Protein AF-A0A5E6NQE6-F1 (afdb_monomer_lite)

Secondary structure (DSSP, 8-state):
---TT-----TTEEEEEEEEEETTEEEEEEEETT--TT---EEEEETT------PPPP-EE-SSTTS-EEEEEEEEE-SSSSSS-EEEEEETT--GGG-TT--EEEEE---SS-PPEEHHHHHTTSSEEEEE-SSTT--TTSS-----

pLDDT: mean 82.86, std 17.81, range [45.12, 98.62]

Radius of gyration: 22.25 Å; chains: 1; bounding box: 52×38×60 Å

Structure (mmCIF, N/CA/C/O backbone):
data_AF-A0A5E6NQE6-F1
#
_entry.id   AF-A0A5E6NQE6-F1
#
loop_
_atom_site.group_PDB
_atom_site.id
_atom_site.type_symbol
_atom_site.label_atom_id
_atom_site.label_alt_id
_atom_site.label_comp_id
_atom_site.label_asym_id
_atom_site.label_entity_id
_atom_site.label_seq_id
_atom_site.pdbx_PDB_ins_code
_atom_site.Cartn_x
_atom_site.Cartn_y
_atom_site.Cartn_z
_atom_site.occupancy
_atom_site.B_iso_or_equiv
_atom_site.auth_seq_id
_atom_site.auth_comp_id
_atom_site.auth_asym_id
_atom_site.auth_atom_id
_atom_site.pdbx_PDB_model_num
ATOM 1 N N . MET A 1 1 ? -33.528 7.124 21.410 1.00 45.12 1 MET A N 1
ATOM 2 C CA . MET A 1 1 ? -33.038 5.993 22.222 1.00 45.12 1 MET A CA 1
ATOM 3 C C . MET A 1 1 ? -33.021 4.809 21.293 1.00 45.12 1 MET A C 1
ATOM 5 O O . MET A 1 1 ? -34.097 4.443 20.835 1.00 45.12 1 MET A O 1
ATOM 9 N N . GLY A 1 2 ? -31.831 4.355 20.910 1.00 47.44 2 GLY A N 1
ATOM 10 C CA . GLY A 1 2 ? -31.720 3.310 19.905 1.00 47.44 2 GLY A CA 1
ATOM 11 C C . GLY A 1 2 ? -32.043 1.927 20.466 1.00 47.44 2 GLY A C 1
ATOM 12 O O . GLY A 1 2 ? -31.828 1.685 21.655 1.00 47.44 2 GLY A O 1
ATOM 13 N N . ASN A 1 3 ? -32.615 1.053 19.647 1.00 54.34 3 ASN A N 1
ATOM 14 C CA . ASN A 1 3 ? -32.898 -0.338 19.987 1.00 54.34 3 ASN A CA 1
ATOM 15 C C . ASN A 1 3 ? -31.722 -1.255 19.589 1.00 54.34 3 ASN A C 1
ATOM 17 O O . ASN A 1 3 ? -30.692 -0.821 19.075 1.00 54.34 3 ASN A O 1
ATOM 21 N N . SER A 1 4 ? -31.850 -2.549 19.896 1.00 45.44 4 SER A N 1
ATOM 22 C CA . SER A 1 4 ? -30.866 -3.551 19.479 1.00 45.44 4 SER A CA 1
ATOM 23 C C . SER A 1 4 ? -30.800 -3.595 17.951 1.00 45.44 4 SER A C 1
ATOM 25 O O . SER A 1 4 ? -31.801 -3.902 17.306 1.00 45.44 4 SER A O 1
ATOM 27 N N . GLY A 1 5 ? -29.627 -3.278 17.400 1.00 51.53 5 GLY A N 1
ATOM 28 C CA . GLY A 1 5 ? -29.395 -3.184 15.957 1.00 51.53 5 GLY A CA 1
ATOM 29 C C . GLY A 1 5 ? -29.140 -1.764 15.450 1.00 51.53 5 GLY A C 1
ATOM 30 O O . GLY A 1 5 ? -28.696 -1.626 14.314 1.00 51.53 5 GLY A O 1
ATOM 31 N N . ASP A 1 6 ? -29.351 -0.732 16.273 1.00 55.56 6 ASP A N 1
ATOM 32 C CA . ASP A 1 6 ? -29.062 0.643 15.867 1.00 55.56 6 ASP A CA 1
ATOM 33 C C . ASP A 1 6 ? -27.553 0.919 15.812 1.00 55.56 6 ASP A C 1
ATOM 35 O O . ASP A 1 6 ? -26.812 0.716 16.778 1.00 55.56 6 ASP A O 1
ATOM 39 N N . GLU A 1 7 ? -27.104 1.421 14.664 1.00 49.06 7 GLU A N 1
ATOM 40 C CA . GLU A 1 7 ? -25.731 1.860 14.439 1.00 49.06 7 GLU A CA 1
ATOM 41 C C . GLU A 1 7 ? -25.523 3.247 15.064 1.00 49.06 7 GLU A C 1
ATOM 43 O O . GLU A 1 7 ? -26.093 4.249 14.627 1.00 49.06 7 GLU A O 1
ATOM 48 N N . VAL A 1 8 ? -24.709 3.320 16.120 1.00 57.69 8 VAL A N 1
ATOM 49 C CA . VAL A 1 8 ? -24.359 4.588 16.774 1.00 57.69 8 VAL A CA 1
ATOM 50 C C . VAL A 1 8 ? -23.007 5.064 16.244 1.00 57.69 8 VAL A C 1
ATOM 52 O O . VAL A 1 8 ? -21.957 4.576 16.661 1.00 57.69 8 VAL A O 1
ATOM 55 N N . ILE A 1 9 ? -23.027 6.040 15.335 1.00 55.00 9 ILE A N 1
ATOM 56 C CA . ILE A 1 9 ? -21.816 6.661 14.779 1.00 55.00 9 ILE A CA 1
ATOM 57 C C . ILE A 1 9 ? -21.273 7.691 15.783 1.00 55.00 9 ILE A C 1
ATOM 59 O O . ILE A 1 9 ? -21.890 8.726 16.023 1.00 55.00 9 ILE A O 1
ATOM 63 N N . VAL A 1 10 ? -20.106 7.412 16.373 1.00 61.12 10 VAL A N 1
ATOM 64 C CA . VAL A 1 10 ? -19.494 8.207 17.462 1.00 61.12 10 VAL A CA 1
ATOM 65 C C . VAL A 1 10 ? -18.210 8.921 17.036 1.00 61.12 10 VAL A C 1
ATOM 67 O O . VAL A 1 10 ? -17.199 8.925 17.742 1.00 61.12 10 VAL A O 1
ATOM 70 N N . THR A 1 11 ? -18.224 9.533 15.853 1.00 59.38 11 THR A N 1
ATOM 71 C CA . THR A 1 11 ? -17.099 10.349 15.373 1.00 59.38 11 THR A CA 1
ATOM 72 C C . THR A 1 11 ? -16.775 11.471 16.367 1.00 59.38 11 THR A C 1
ATOM 74 O O . THR A 1 11 ? -17.677 12.199 16.771 1.00 59.38 11 THR A O 1
ATOM 77 N N . GLY A 1 12 ? -15.498 11.618 16.741 1.00 56.69 12 GLY A N 1
ATOM 78 C CA . GLY A 1 12 ? -15.006 12.702 17.609 1.00 56.69 12 GLY A CA 1
ATOM 79 C C . GLY A 1 12 ? -14.868 12.363 19.104 1.00 56.69 12 GLY A C 1
ATOM 80 O O . GLY A 1 12 ? -14.257 13.122 19.857 1.00 56.69 12 GLY A O 1
ATOM 81 N N . PHE A 1 13 ? -15.348 11.197 19.549 1.00 63.47 13 PHE A N 1
ATOM 82 C CA . PHE A 1 13 ? -15.087 10.698 20.904 1.00 63.47 13 PHE A CA 1
ATOM 83 C C . PHE A 1 13 ? -13.729 9.982 20.982 1.00 63.47 13 PHE A C 1
ATOM 85 O O . PHE A 1 13 ? -13.412 9.118 20.164 1.00 63.47 13 PHE A O 1
ATOM 92 N N . ASN A 1 14 ? -12.912 10.336 21.975 1.00 57.78 14 ASN A N 1
ATOM 93 C CA . ASN A 1 14 ? -11.623 9.706 22.243 1.00 57.78 14 ASN A CA 1
ATOM 94 C C . ASN A 1 14 ? -11.815 8.326 22.883 1.00 57.78 14 ASN A C 1
ATOM 96 O O . ASN A 1 14 ? -12.648 8.152 23.768 1.00 57.78 14 ASN A O 1
ATOM 100 N N . GLY A 1 15 ? -10.962 7.364 22.517 1.00 54.44 15 GLY A N 1
ATOM 101 C CA . GLY A 1 15 ? -10.945 6.012 23.093 1.00 54.44 15 GLY A CA 1
ATOM 102 C C . GLY A 1 15 ? -10.411 5.914 24.531 1.00 54.44 15 GLY A C 1
ATOM 103 O O . GLY A 1 15 ? -10.100 4.814 24.983 1.00 54.44 15 GLY A O 1
ATOM 104 N N . LEU A 1 16 ? -10.257 7.032 25.252 1.00 55.09 16 LEU A N 1
ATOM 105 C CA . LEU A 1 16 ? -9.848 7.015 26.657 1.00 55.09 16 LEU A CA 1
ATOM 106 C C . LEU A 1 16 ? -11.063 6.663 27.524 1.00 55.09 16 LEU A C 1
ATOM 108 O O . LEU A 1 16 ? -11.896 7.515 27.823 1.00 55.09 16 LEU A O 1
ATOM 112 N N . VAL A 1 17 ? -11.153 5.395 27.914 1.00 63.56 17 VAL A N 1
ATOM 113 C CA . VAL A 1 17 ? -12.289 4.863 28.671 1.00 63.56 17 VAL A CA 1
ATOM 114 C C . VAL A 1 17 ? -12.125 5.150 30.163 1.00 63.56 17 VAL A C 1
ATOM 116 O O . VAL A 1 17 ? -11.215 4.623 30.806 1.00 63.56 17 VAL A O 1
ATOM 119 N N . THR A 1 18 ? -13.044 5.930 30.738 1.00 70.56 18 THR A N 1
ATOM 120 C CA . THR A 1 18 ? -13.231 6.008 32.200 1.00 70.56 18 THR A CA 1
ATOM 121 C C . THR A 1 18 ? -14.488 5.232 32.587 1.00 70.56 18 THR A C 1
ATOM 123 O O . THR A 1 18 ? -15.462 5.232 31.842 1.00 70.56 18 THR A O 1
ATOM 126 N N . LYS A 1 19 ? -14.505 4.562 33.743 1.00 75.44 19 LYS A N 1
ATOM 127 C CA . LYS A 1 19 ? -15.684 3.807 34.205 1.00 75.44 19 LYS A CA 1
ATOM 128 C C . LYS A 1 19 ? -16.519 4.636 35.169 1.00 75.44 19 LYS A C 1
ATOM 130 O O . LYS A 1 19 ? -15.972 5.240 36.091 1.00 75.44 19 LYS A O 1
ATOM 135 N N . LYS A 1 20 ? -17.842 4.609 35.004 1.00 77.44 20 LYS A N 1
ATOM 136 C CA . LYS A 1 20 ? -18.794 5.284 35.899 1.00 77.44 20 LYS A CA 1
ATOM 137 C C . LYS A 1 20 ? -19.933 4.340 36.250 1.00 77.44 20 LYS A C 1
ATOM 139 O O . LYS A 1 20 ? -20.470 3.661 35.381 1.00 77.44 20 LYS A O 1
ATOM 144 N N . THR A 1 21 ? -20.302 4.293 37.525 1.00 79.56 21 THR A N 1
ATOM 145 C CA . THR A 1 21 ? -21.437 3.492 37.995 1.00 79.56 21 THR A CA 1
ATOM 146 C C . THR A 1 21 ? -22.553 4.424 38.433 1.00 79.56 21 THR A C 1
ATOM 148 O O . THR A 1 21 ? -22.335 5.287 39.281 1.00 79.56 21 THR A O 1
ATOM 151 N N . VAL A 1 22 ? -23.749 4.235 37.879 1.00 78.81 22 VAL A N 1
ATOM 152 C CA . VAL A 1 22 ? -24.967 4.935 38.303 1.00 78.81 22 VAL A CA 1
ATOM 153 C C . VAL A 1 22 ? -26.063 3.910 38.521 1.00 78.81 22 VAL A C 1
ATOM 155 O O . VAL A 1 22 ? -26.312 3.070 37.660 1.00 78.81 22 VAL A O 1
ATOM 158 N N . ASN A 1 23 ? -26.699 3.971 39.693 1.00 81.06 23 ASN A N 1
ATOM 159 C CA . ASN A 1 23 ? -27.802 3.089 40.086 1.00 81.06 23 ASN A CA 1
ATOM 160 C C . ASN A 1 23 ? -27.492 1.590 39.896 1.00 81.06 23 ASN A C 1
ATOM 162 O O . ASN A 1 23 ? -28.338 0.822 39.452 1.00 81.06 23 ASN A O 1
ATOM 166 N N . GLY A 1 24 ? -26.258 1.175 40.203 1.00 76.88 24 GLY A N 1
ATOM 167 C CA . GLY A 1 24 ? -25.825 -0.226 40.115 1.00 76.88 24 GLY A CA 1
ATOM 168 C C . GLY A 1 24 ? -25.433 -0.711 38.714 1.00 76.88 24 GLY A C 1
ATOM 169 O O . GLY A 1 24 ? -24.980 -1.845 38.582 1.00 76.88 24 GLY A O 1
ATOM 170 N N . VAL A 1 25 ? -25.539 0.132 37.681 1.00 72.25 25 VAL A N 1
ATOM 171 C CA . VAL A 1 25 ? -25.093 -0.184 36.316 1.00 72.25 25 VAL A CA 1
ATOM 172 C C . VAL A 1 25 ? -23.762 0.512 36.040 1.00 72.25 25 VAL A C 1
ATOM 174 O O . VAL A 1 25 ? -23.628 1.714 36.271 1.00 72.25 25 VAL A O 1
ATOM 177 N N . THR A 1 26 ? -22.771 -0.242 35.559 1.00 75.19 26 THR A N 1
ATOM 178 C CA . THR A 1 26 ? -21.464 0.289 35.146 1.00 75.19 26 THR A CA 1
ATOM 179 C C . THR A 1 26 ? -21.464 0.603 33.655 1.00 75.19 26 THR A C 1
ATOM 181 O O . THR A 1 26 ? -21.834 -0.246 32.841 1.00 75.19 26 THR A O 1
ATOM 184 N N . TYR A 1 27 ? -20.997 1.801 33.324 1.00 71.75 27 TYR A N 1
ATOM 185 C CA . TYR A 1 27 ? -20.876 2.328 31.974 1.00 71.75 27 TYR A CA 1
ATOM 186 C C . TYR A 1 27 ? -19.415 2.624 31.653 1.00 71.75 27 TYR A C 1
ATOM 188 O O . TYR A 1 27 ? -18.661 3.087 32.520 1.00 71.75 27 TYR A O 1
ATOM 196 N N . ASP A 1 28 ? -19.051 2.396 30.397 1.00 71.75 28 ASP A N 1
ATOM 197 C CA . ASP A 1 28 ? -17.843 2.960 29.808 1.00 71.75 28 ASP A CA 1
ATOM 198 C C . ASP A 1 28 ? -18.171 4.394 29.352 1.00 71.75 28 ASP A C 1
ATOM 200 O O . ASP A 1 28 ? -19.177 4.625 28.673 1.00 71.75 28 ASP A O 1
ATOM 204 N N . VAL A 1 29 ? -17.369 5.367 29.795 1.00 70.19 29 VAL A N 1
ATOM 205 C CA . VAL A 1 29 ? -17.549 6.801 29.528 1.00 70.19 29 VAL A CA 1
ATOM 206 C C . VAL A 1 29 ? -16.438 7.294 28.613 1.00 70.19 29 VAL A C 1
ATOM 208 O O . VAL A 1 29 ? -15.254 7.154 28.932 1.00 70.19 29 VAL A O 1
ATOM 211 N N . TYR A 1 30 ? -16.845 7.906 27.502 1.00 69.88 30 TYR A N 1
ATOM 212 C CA . TYR A 1 30 ? -15.969 8.439 26.459 1.00 69.88 30 TYR A CA 1
ATOM 213 C C . TYR A 1 30 ? -16.042 9.968 26.446 1.00 69.88 30 TYR A C 1
ATOM 215 O O . TYR A 1 30 ? -17.127 10.537 26.588 1.00 69.88 30 TYR A O 1
ATOM 223 N N . THR A 1 31 ? -14.898 10.633 26.260 1.00 64.94 31 THR A N 1
ATOM 224 C CA . THR A 1 31 ? -14.789 12.101 26.208 1.00 64.94 31 THR A CA 1
ATOM 225 C C . THR A 1 31 ? -14.516 12.582 24.785 1.00 64.94 31 THR A C 1
ATOM 227 O O . THR A 1 31 ? -13.730 11.977 24.061 1.00 64.94 31 THR A O 1
ATOM 230 N N . HIS A 1 32 ? -15.163 13.666 24.355 1.00 62.84 32 HIS A N 1
ATOM 231 C CA . HIS A 1 32 ? -14.942 14.251 23.026 1.00 62.84 32 HIS A CA 1
ATOM 232 C C . HIS A 1 32 ? -13.662 15.104 22.998 1.00 62.84 32 HIS A C 1
ATOM 234 O O . HIS A 1 32 ? -13.455 15.915 23.901 1.00 62.84 32 HIS A O 1
ATOM 240 N N . SER A 1 33 ? -12.813 14.951 21.972 1.00 59.03 33 SER A N 1
ATOM 241 C CA . SER A 1 33 ? -11.512 15.650 21.888 1.00 59.03 33 SER A CA 1
ATOM 242 C C . SER A 1 33 ? -11.628 17.171 21.852 1.00 59.03 33 SER A C 1
ATOM 244 O O . SER A 1 33 ? -10.757 17.866 22.365 1.00 59.03 33 SER A O 1
ATOM 246 N N . ASP A 1 34 ? -12.714 17.666 21.262 1.00 58.53 34 ASP A N 1
ATOM 247 C CA . ASP A 1 34 ? -12.921 19.096 20.995 1.00 58.53 34 ASP A CA 1
ATOM 248 C C . ASP A 1 34 ? -13.775 19.788 22.066 1.00 58.53 34 ASP A C 1
ATOM 250 O O . ASP A 1 34 ? -14.196 20.935 21.908 1.00 58.53 34 ASP A O 1
ATOM 254 N N . ALA A 1 35 ? -14.078 19.092 23.162 1.00 57.19 35 ALA A N 1
ATOM 255 C CA . ALA A 1 35 ? -14.796 19.701 24.261 1.00 57.19 35 ALA A CA 1
ATOM 256 C C . ALA A 1 35 ? -13.883 20.699 24.995 1.00 57.19 35 ALA A C 1
ATOM 258 O O . ALA A 1 35 ? -12.886 20.312 25.604 1.00 57.19 35 ALA A O 1
ATOM 259 N N . ASN A 1 36 ? -14.233 21.992 24.951 1.00 53.47 36 ASN A N 1
ATOM 260 C CA . ASN A 1 36 ? -13.600 23.028 25.775 1.00 53.47 36 ASN A CA 1
ATOM 261 C C . ASN A 1 36 ? -13.511 22.560 27.235 1.00 53.47 36 ASN A C 1
ATOM 263 O O . ASN A 1 36 ? -14.459 21.955 27.736 1.00 53.47 36 ASN A O 1
ATOM 267 N N . ALA A 1 37 ? -12.406 22.864 27.923 1.00 47.41 37 ALA A N 1
ATOM 268 C CA . ALA A 1 37 ? -12.208 22.511 29.329 1.00 47.41 37 ALA A CA 1
ATOM 269 C C . ALA A 1 37 ? -13.413 22.970 30.179 1.00 47.41 37 ALA A C 1
ATOM 271 O O . ALA A 1 37 ? -13.574 24.159 30.446 1.00 47.41 37 ALA A O 1
ATOM 272 N N . GLY A 1 38 ? -14.285 22.024 30.549 1.00 51.84 38 GLY A N 1
ATOM 273 C CA . GLY A 1 38 ? -15.538 22.267 31.278 1.00 51.84 38 GLY A CA 1
ATOM 274 C C . GLY A 1 38 ? -16.834 21.845 30.563 1.00 51.84 38 GLY A C 1
ATOM 275 O O . GLY A 1 38 ? -17.879 21.810 31.208 1.00 51.84 38 GLY A O 1
ATOM 276 N N . ALA A 1 39 ? -16.804 21.492 29.274 1.00 53.38 39 ALA A N 1
ATOM 277 C CA . ALA A 1 39 ? -17.958 20.960 28.545 1.00 53.38 39 ALA A CA 1
ATOM 278 C C . ALA A 1 39 ? -17.939 19.423 28.557 1.00 53.38 39 ALA A C 1
ATOM 280 O O . ALA A 1 39 ? -17.296 18.782 27.735 1.00 53.38 39 ALA A O 1
ATOM 281 N N . ASN A 1 40 ? -18.649 18.794 29.488 1.00 52.41 40 ASN A N 1
ATOM 282 C CA . ASN A 1 40 ? -18.661 17.334 29.585 1.00 52.41 40 ASN A CA 1
ATOM 283 C C . ASN A 1 40 ? -19.696 16.743 28.614 1.00 52.41 40 ASN A C 1
ATOM 285 O O . ASN A 1 40 ? -20.808 16.404 29.015 1.00 52.41 40 ASN A O 1
ATOM 289 N N . ALA A 1 41 ? -19.347 16.619 27.331 1.00 58.03 41 ALA A N 1
ATOM 290 C CA . ALA A 1 41 ? -20.052 15.698 26.442 1.00 58.03 41 ALA A CA 1
ATOM 291 C C . ALA A 1 41 ? -19.626 14.265 26.813 1.00 58.03 41 ALA A C 1
ATOM 293 O O . ALA A 1 41 ? -18.610 13.766 26.332 1.00 58.03 41 ALA A O 1
ATOM 294 N N . GLU A 1 42 ? -20.363 13.638 27.734 1.00 62.72 42 GLU A N 1
ATOM 295 C CA . GLU A 1 42 ? -20.156 12.244 28.140 1.00 62.72 42 GLU A CA 1
ATOM 296 C C . GLU A 1 42 ? -21.066 11.329 27.307 1.00 62.72 42 GLU A C 1
ATOM 298 O O . GLU A 1 42 ? -22.290 11.460 27.360 1.00 62.72 42 GLU A O 1
ATOM 303 N N . LEU A 1 43 ? -20.491 10.363 26.586 1.00 68.62 43 LEU A N 1
ATOM 304 C CA . LEU A 1 43 ? -21.256 9.242 26.034 1.00 68.62 43 LEU A CA 1
ATOM 305 C C . LEU A 1 43 ? -21.184 8.059 27.003 1.00 68.62 43 LEU A C 1
ATOM 307 O O . LEU A 1 43 ? -20.093 7.601 27.337 1.00 68.62 43 LEU A O 1
ATOM 311 N N . TRP A 1 44 ? -22.347 7.576 27.441 1.00 67.25 44 TRP A N 1
ATOM 312 C CA . TRP A 1 44 ? -22.480 6.475 28.393 1.00 67.25 44 TRP A CA 1
ATOM 313 C C . TRP A 1 44 ? -22.894 5.215 27.650 1.00 67.25 44 TRP A C 1
ATOM 315 O O . TRP A 1 44 ? -24.011 5.141 27.137 1.00 67.25 44 TRP A O 1
ATOM 325 N N . VAL A 1 45 ? -22.012 4.221 27.610 1.00 66.56 45 VAL A N 1
ATOM 326 C CA . VAL A 1 45 ? -22.282 2.962 26.910 1.00 66.56 45 VAL A CA 1
ATOM 327 C C . VAL A 1 45 ? -22.371 1.810 27.898 1.00 66.56 45 VAL A C 1
ATOM 329 O O . VAL A 1 45 ? -21.527 1.651 28.781 1.00 66.56 45 VAL A O 1
ATOM 332 N N . GLN A 1 46 ? -23.457 1.039 27.793 1.00 65.62 46 GLN A N 1
ATOM 333 C CA . GLN A 1 46 ? -23.722 -0.103 28.664 1.00 65.62 46 GLN A CA 1
ATOM 334 C C . GLN A 1 46 ? -22.652 -1.182 28.464 1.00 65.62 46 GLN A C 1
ATOM 336 O O . GLN A 1 46 ? -22.261 -1.494 27.339 1.00 65.62 46 GLN A O 1
ATOM 341 N N . LYS A 1 47 ? -22.221 -1.797 29.571 1.00 58.88 47 LYS A N 1
ATOM 342 C CA . LYS A 1 47 ? -21.262 -2.906 29.577 1.00 58.88 47 LYS A CA 1
ATOM 343 C C . LYS A 1 47 ? -21.668 -4.006 28.582 1.00 58.88 47 LYS A C 1
ATOM 345 O O . LYS A 1 47 ? -22.712 -4.630 28.753 1.00 58.88 47 LYS A O 1
ATOM 350 N N . GLY A 1 48 ? -20.810 -4.262 27.592 1.00 56.72 48 GLY A N 1
ATOM 351 C CA . GLY A 1 48 ? -21.017 -5.272 26.543 1.00 56.72 48 GLY A CA 1
ATOM 352 C C . GLY A 1 48 ? -21.335 -4.708 25.153 1.00 56.72 48 GLY A C 1
ATOM 353 O O . GLY A 1 48 ? -21.347 -5.473 24.195 1.00 56.72 48 GLY A O 1
ATOM 354 N N . VAL A 1 49 ? -21.545 -3.394 25.023 1.00 59.31 49 VAL A N 1
ATOM 355 C CA . VAL A 1 49 ? -21.656 -2.711 23.726 1.00 59.31 49 VAL A CA 1
ATOM 356 C C . VAL A 1 49 ? -20.276 -2.189 23.324 1.00 59.31 49 VAL A C 1
ATOM 358 O O . VAL A 1 49 ? -19.714 -1.314 23.980 1.00 59.31 49 VAL A O 1
ATOM 361 N N . THR A 1 50 ? -19.708 -2.740 22.251 1.00 58.94 50 THR A N 1
ATOM 362 C CA . THR A 1 50 ? -18.434 -2.270 21.695 1.00 58.94 50 THR A CA 1
ATOM 363 C C . THR A 1 50 ? -18.679 -1.066 20.797 1.00 58.94 50 THR A C 1
ATOM 365 O O . THR A 1 50 ? -19.372 -1.163 19.789 1.00 58.94 50 THR A O 1
ATOM 368 N N . LEU A 1 51 ? -18.077 0.069 21.143 1.00 59.62 51 LEU A N 1
ATOM 369 C CA . LEU A 1 51 ? -18.009 1.230 20.264 1.00 59.62 51 LEU A CA 1
ATOM 370 C C . LEU A 1 51 ? -16.883 1.024 19.256 1.00 59.62 51 LEU A C 1
ATOM 372 O O . LEU A 1 51 ? -15.712 0.960 19.634 1.00 59.62 51 LEU A O 1
ATOM 376 N N . MET A 1 52 ? -17.225 0.947 17.975 1.00 62.16 52 MET A N 1
ATOM 377 C CA . MET A 1 52 ? -16.219 1.041 16.925 1.00 62.16 52 MET A CA 1
ATOM 378 C C . MET A 1 52 ? -15.850 2.517 16.771 1.00 62.16 52 MET A C 1
ATOM 380 O O . MET A 1 52 ? -16.617 3.320 16.245 1.00 62.16 52 MET A O 1
ATOM 384 N N . GLY A 1 53 ? -14.688 2.902 17.300 1.00 57.94 53 GLY A N 1
ATOM 385 C CA . GLY A 1 53 ? -14.104 4.198 16.972 1.00 57.94 53 GLY A CA 1
ATOM 386 C C . GLY A 1 53 ? -13.780 4.237 15.480 1.00 57.94 53 GLY A C 1
ATOM 387 O O . GLY A 1 53 ? -13.327 3.238 14.924 1.00 57.94 53 GLY A O 1
ATOM 388 N N . ALA A 1 54 ? -13.989 5.380 14.827 1.00 55.62 54 ALA A N 1
ATOM 389 C CA . ALA A 1 54 ? -13.518 5.569 13.460 1.00 55.62 54 ALA A CA 1
ATOM 390 C C . ALA A 1 54 ? -11.985 5.451 13.454 1.00 55.62 54 ALA A C 1
ATOM 392 O O . ALA A 1 54 ? -11.281 6.351 13.923 1.00 55.62 54 ALA A O 1
ATOM 393 N N . GLN A 1 55 ? -11.459 4.325 12.969 1.00 63.25 55 GLN A N 1
ATOM 394 C CA . GLN A 1 55 ? -10.029 4.178 12.742 1.00 63.25 55 GLN A CA 1
ATOM 395 C C . GLN A 1 55 ? -9.608 5.229 11.716 1.00 63.25 55 GLN A C 1
ATOM 397 O O . GLN A 1 55 ? -10.157 5.324 10.618 1.00 63.25 55 GLN A O 1
ATOM 402 N N . ARG 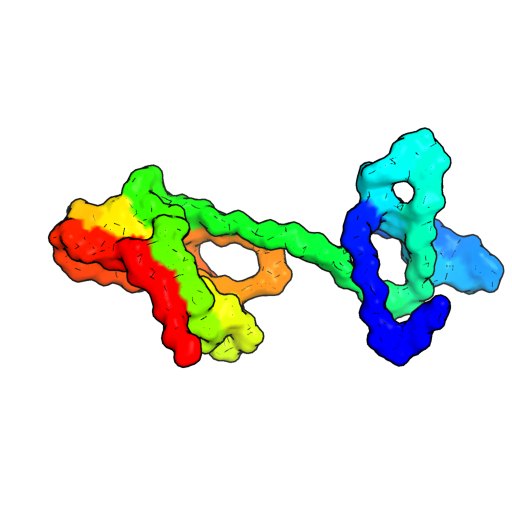A 1 56 ? -8.630 6.055 12.095 1.00 67.75 56 ARG A N 1
ATOM 403 C CA . ARG A 1 56 ? -7.942 6.914 11.132 1.00 67.75 56 ARG A CA 1
ATOM 404 C C . ARG A 1 56 ? -7.279 5.983 10.114 1.00 67.75 56 ARG A C 1
ATOM 406 O O . ARG A 1 56 ? -6.729 4.958 10.507 1.00 67.75 56 ARG A O 1
ATOM 413 N N . GLY A 1 57 ? -7.365 6.317 8.827 1.00 81.00 57 GLY A N 1
ATOM 414 C CA . GLY A 1 57 ? -6.724 5.525 7.776 1.00 81.00 57 GLY A CA 1
ATOM 415 C C . GLY A 1 57 ? -5.217 5.355 8.010 1.00 81.00 57 GLY A C 1
ATOM 416 O O . GLY A 1 57 ? -4.619 6.012 8.862 1.00 81.00 57 GLY A O 1
ATOM 417 N N . PHE A 1 58 ? -4.588 4.482 7.235 1.00 89.75 58 PHE A N 1
ATOM 418 C CA . PHE A 1 58 ? -3.149 4.230 7.310 1.00 89.75 58 PHE A CA 1
ATOM 419 C C . PHE A 1 58 ? -2.374 5.049 6.268 1.00 89.75 58 PHE A C 1
ATOM 421 O O . PHE A 1 58 ? -2.936 5.630 5.339 1.00 89.75 58 PHE A O 1
ATOM 428 N N . VAL A 1 59 ? -1.050 5.086 6.423 1.00 95.06 59 VAL A N 1
ATOM 429 C CA . VAL A 1 59 ? -0.129 5.714 5.466 1.00 95.06 59 VAL A CA 1
ATOM 430 C C . VAL A 1 59 ? 0.646 4.633 4.724 1.00 95.06 59 VAL A C 1
ATOM 432 O O . VAL A 1 59 ? 1.090 3.660 5.333 1.00 95.06 59 VAL A O 1
ATOM 435 N N . ILE A 1 60 ? 0.870 4.846 3.428 1.00 97.56 60 ILE A N 1
ATOM 436 C CA . ILE A 1 60 ? 1.780 4.036 2.615 1.00 97.56 60 ILE A CA 1
ATOM 437 C C . ILE A 1 60 ? 3.024 4.867 2.302 1.00 97.56 60 ILE A C 1
ATOM 439 O O . ILE A 1 60 ? 2.937 5.925 1.678 1.00 97.56 60 ILE A O 1
ATOM 443 N N . LYS A 1 61 ? 4.190 4.403 2.754 1.00 98.19 61 LYS A N 1
ATOM 444 C CA . LYS A 1 61 ? 5.481 5.065 2.548 1.00 98.19 61 LYS A CA 1
ATOM 445 C C . LYS A 1 61 ? 6.175 4.498 1.314 1.00 98.19 61 LYS A C 1
ATOM 447 O O . LYS A 1 61 ? 6.293 3.281 1.170 1.00 98.19 61 LYS A O 1
ATOM 452 N N . GLY A 1 62 ? 6.642 5.390 0.441 1.00 97.88 62 GLY A N 1
ATOM 453 C CA . GLY A 1 62 ? 7.363 5.028 -0.780 1.00 97.88 62 GLY A CA 1
ATOM 454 C C . GLY A 1 62 ? 8.647 4.239 -0.510 1.00 97.88 62 GLY A C 1
ATOM 455 O O . GLY A 1 62 ? 9.272 4.412 0.533 1.00 97.88 62 GLY A O 1
ATOM 456 N N . GLU A 1 63 ? 9.042 3.386 -1.459 1.00 98.00 63 GLU A N 1
ATOM 457 C CA . GLU A 1 63 ? 10.256 2.561 -1.355 1.00 98.00 63 GLU A CA 1
ATOM 458 C C . GLU A 1 63 ? 11.531 3.408 -1.461 1.00 98.00 63 GLU A C 1
ATOM 460 O O . GLU A 1 63 ? 12.467 3.226 -0.687 1.00 98.00 63 GLU A O 1
ATOM 465 N N . SER A 1 64 ? 11.587 4.320 -2.434 1.00 97.12 64 SER A N 1
ATOM 466 C CA . SER A 1 64 ? 12.761 5.149 -2.712 1.00 97.12 64 SER A CA 1
ATOM 467 C C . SER A 1 64 ? 12.376 6.554 -3.165 1.00 97.12 64 SER A C 1
ATOM 469 O O . SER A 1 64 ? 11.283 6.814 -3.681 1.00 97.12 64 SER A O 1
ATOM 471 N N . ALA A 1 65 ? 13.285 7.502 -2.940 1.00 96.75 65 ALA A N 1
ATOM 472 C CA . ALA A 1 65 ? 13.089 8.881 -3.361 1.00 96.75 65 ALA A CA 1
ATOM 473 C C . ALA A 1 65 ? 12.973 8.964 -4.889 1.00 96.75 65 ALA A C 1
ATOM 475 O O . ALA A 1 65 ? 13.746 8.336 -5.603 1.00 96.75 65 ALA A O 1
ATOM 476 N N . ARG A 1 66 ? 12.061 9.811 -5.385 1.00 96.25 66 ARG A N 1
ATOM 477 C CA . ARG A 1 66 ? 11.809 10.033 -6.826 1.00 96.25 66 ARG A CA 1
ATOM 478 C C . ARG A 1 66 ? 11.214 8.839 -7.586 1.00 96.25 66 ARG A C 1
ATOM 480 O O . ARG A 1 66 ? 11.052 8.937 -8.798 1.00 96.25 66 ARG A O 1
ATOM 487 N N . ASP A 1 67 ? 10.755 7.792 -6.907 1.00 97.62 67 ASP A N 1
ATOM 488 C CA . ASP A 1 67 ? 10.015 6.701 -7.562 1.00 97.62 67 ASP A CA 1
ATOM 489 C C . ASP A 1 67 ? 8.597 7.112 -7.992 1.00 97.62 67 ASP A C 1
ATOM 491 O O . ASP A 1 67 ? 7.971 6.453 -8.824 1.00 97.62 67 ASP A O 1
ATOM 495 N N . HIS A 1 68 ? 8.096 8.229 -7.450 1.00 97.69 68 HIS A N 1
ATOM 496 C CA . HIS A 1 68 ? 6.737 8.730 -7.674 1.00 97.69 68 HIS A CA 1
ATOM 497 C C . HIS A 1 68 ? 5.670 7.672 -7.334 1.00 97.69 68 HIS A C 1
ATOM 499 O O . HIS A 1 68 ? 4.671 7.530 -8.037 1.00 97.69 68 HIS A O 1
ATOM 505 N N . SER A 1 69 ? 5.889 6.902 -6.261 1.00 97.50 69 SER A N 1
ATOM 506 C CA . SER A 1 69 ? 4.890 5.969 -5.736 1.00 97.50 69 SER A CA 1
ATOM 507 C C . SER A 1 69 ? 3.612 6.703 -5.343 1.00 97.50 69 SER A C 1
ATOM 509 O O . SER A 1 69 ? 3.680 7.748 -4.698 1.00 97.50 69 SER A O 1
ATOM 511 N N . GLY A 1 70 ? 2.462 6.143 -5.711 1.00 97.75 70 GLY A N 1
ATOM 512 C CA . GLY A 1 70 ? 1.162 6.781 -5.503 1.00 97.75 70 GLY A CA 1
ATOM 513 C C . GLY A 1 70 ? 0.759 7.736 -6.628 1.00 97.75 70 GLY A C 1
ATOM 514 O O . GLY A 1 70 ? -0.281 8.375 -6.524 1.00 97.75 70 GLY A O 1
ATOM 515 N N . TYR A 1 71 ? 1.533 7.818 -7.720 1.00 98.00 71 TYR A N 1
ATOM 516 C CA . TYR A 1 71 ? 1.145 8.601 -8.900 1.00 98.00 71 TYR A CA 1
ATOM 517 C C . TYR A 1 71 ? -0.164 8.106 -9.528 1.00 98.00 71 TYR A C 1
ATOM 519 O O . TYR A 1 71 ? -0.947 8.893 -10.052 1.00 98.00 71 TYR A O 1
ATOM 527 N N . SER A 1 72 ? -0.406 6.797 -9.466 1.00 98.12 72 SER A N 1
ATOM 528 C CA . SER A 1 72 ? -1.704 6.204 -9.766 1.00 98.12 72 SER A CA 1
ATOM 529 C C . SER A 1 72 ? -2.037 5.149 -8.717 1.00 98.12 72 SER A C 1
ATOM 531 O O . SER A 1 72 ? -1.148 4.435 -8.251 1.00 98.12 72 SER A O 1
ATOM 533 N N . VAL A 1 73 ? -3.306 5.088 -8.316 1.00 97.88 73 VAL A N 1
ATOM 534 C CA . VAL A 1 73 ? -3.821 4.138 -7.325 1.00 97.88 73 VAL A CA 1
ATOM 535 C C . VAL A 1 73 ? -5.189 3.656 -7.789 1.00 97.88 73 VAL A C 1
ATOM 537 O O . VAL A 1 73 ? -5.991 4.443 -8.293 1.00 97.88 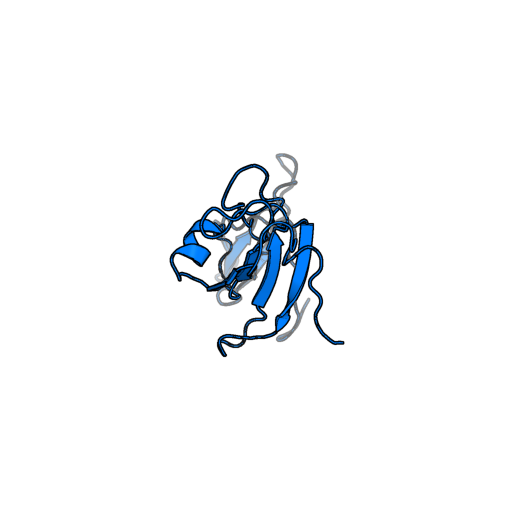73 VAL A O 1
ATOM 540 N N . SER A 1 74 ? -5.456 2.368 -7.618 1.00 97.62 74 SER A N 1
ATOM 541 C CA . SER A 1 74 ? -6.777 1.775 -7.817 1.00 97.62 74 SER A CA 1
ATOM 542 C C . SER A 1 74 ? -6.972 0.635 -6.821 1.00 97.62 74 SER A C 1
ATOM 544 O O . SER A 1 74 ? -5.997 0.166 -6.230 1.00 97.62 74 SER A O 1
ATOM 546 N N . ASN A 1 75 ? -8.209 0.188 -6.629 1.00 94.69 75 ASN A N 1
ATOM 547 C CA . ASN A 1 75 ? -8.442 -1.073 -5.938 1.00 94.69 75 ASN A CA 1
ATOM 548 C C . ASN A 1 75 ? -8.055 -2.234 -6.879 1.00 94.69 75 ASN A C 1
ATOM 550 O O . ASN A 1 75 ? -7.978 -2.067 -8.101 1.00 94.69 75 ASN A O 1
ATOM 554 N N . ALA A 1 76 ? -7.675 -3.367 -6.299 1.00 96.31 76 ALA A N 1
ATOM 555 C CA . ALA A 1 76 ? -7.250 -4.561 -7.024 1.00 96.31 76 ALA A CA 1
ATOM 556 C C . ALA A 1 76 ? -8.191 -5.762 -6.805 1.00 96.31 76 ALA A C 1
ATOM 558 O O . ALA A 1 76 ? -7.951 -6.825 -7.377 1.00 96.31 76 ALA A O 1
ATOM 559 N N . GLY A 1 77 ? -9.266 -5.575 -6.033 1.00 96.38 77 GLY A N 1
ATOM 560 C CA . GLY A 1 77 ? -10.058 -6.639 -5.422 1.00 96.38 77 GLY A CA 1
ATOM 561 C C . GLY A 1 77 ? -9.261 -7.396 -4.362 1.00 96.38 77 GLY A C 1
ATOM 562 O O . GLY A 1 77 ? -8.137 -7.025 -4.048 1.00 96.38 77 GLY A O 1
ATOM 563 N N . ASP A 1 78 ? -9.833 -8.469 -3.839 1.00 97.31 78 ASP A N 1
ATOM 564 C CA . ASP A 1 78 ? -9.149 -9.413 -2.953 1.00 97.31 78 ASP A CA 1
ATOM 565 C C . ASP A 1 78 ? -8.270 -10.379 -3.779 1.00 97.31 78 ASP A C 1
ATOM 567 O O . ASP A 1 78 ? -8.757 -11.346 -4.374 1.00 97.31 78 ASP A O 1
ATOM 571 N N . VAL A 1 79 ? -6.973 -10.080 -3.899 1.00 97.19 79 VAL A N 1
ATOM 572 C CA . VAL A 1 79 ? -6.019 -10.853 -4.715 1.00 97.19 79 VAL A CA 1
ATOM 573 C C . VAL A 1 79 ? -5.478 -12.057 -3.946 1.00 97.19 79 VAL A C 1
ATOM 575 O O . VAL A 1 79 ? -5.048 -13.035 -4.567 1.00 97.19 79 VAL A O 1
ATOM 578 N N . ASN A 1 80 ? -5.468 -12.000 -2.613 1.00 96.94 80 ASN A N 1
ATOM 579 C CA . ASN A 1 80 ? -4.896 -13.041 -1.759 1.00 96.94 80 ASN A CA 1
ATOM 580 C C . ASN A 1 80 ? -5.947 -13.993 -1.145 1.00 96.94 80 ASN A C 1
ATOM 582 O O . ASN A 1 80 ? -5.564 -15.034 -0.605 1.00 96.94 80 ASN A O 1
ATOM 586 N N . GLY A 1 81 ? -7.238 -13.695 -1.291 1.00 97.75 81 GLY A N 1
ATOM 587 C CA . GLY A 1 81 ? -8.361 -14.502 -0.823 1.00 97.75 81 GLY A CA 1
ATOM 588 C C . GLY A 1 81 ? -8.669 -14.356 0.668 1.00 97.75 81 GLY A C 1
ATOM 589 O O . GLY A 1 81 ? -9.213 -15.300 1.250 1.00 97.75 81 GLY A O 1
ATOM 590 N N . ASP A 1 82 ? -8.282 -13.250 1.308 1.00 97.06 82 ASP A N 1
ATOM 591 C CA . ASP A 1 82 ? -8.485 -13.031 2.747 1.00 97.06 82 ASP A CA 1
ATOM 592 C C . ASP A 1 82 ? -9.797 -12.304 3.100 1.00 97.06 82 ASP A C 1
ATOM 594 O O . ASP A 1 82 ? -10.147 -12.172 4.279 1.00 97.06 82 ASP A O 1
ATOM 598 N N . GLY A 1 83 ? -10.569 -11.912 2.085 1.00 97.06 83 GLY A N 1
ATOM 599 C CA . GLY A 1 83 ? -11.836 -11.206 2.218 1.00 97.06 83 GLY A CA 1
ATOM 600 C C . GLY A 1 83 ? -11.702 -9.690 2.366 1.00 97.06 83 GLY A C 1
ATOM 601 O O . GLY A 1 83 ? -12.714 -9.031 2.622 1.00 97.06 83 GLY A O 1
ATOM 602 N N . LEU A 1 84 ? -10.499 -9.126 2.224 1.00 95.44 84 LEU A N 1
ATOM 603 C CA . LEU A 1 84 ? -10.250 -7.688 2.206 1.00 95.44 84 LEU A CA 1
ATOM 604 C C . LEU A 1 84 ? -9.839 -7.243 0.801 1.00 95.44 84 LEU A C 1
ATOM 606 O O . LEU A 1 84 ? -9.054 -7.889 0.121 1.00 95.44 84 LEU A O 1
ATOM 610 N N . ASP A 1 85 ? -10.363 -6.100 0.363 1.00 96.31 85 ASP A N 1
ATOM 611 C CA . ASP A 1 85 ? -9.947 -5.525 -0.913 1.00 96.31 85 ASP A CA 1
ATOM 612 C C . ASP A 1 85 ? -8.505 -4.995 -0.838 1.00 96.31 85 ASP A C 1
ATOM 614 O O . ASP A 1 85 ? -8.155 -4.197 0.040 1.00 96.31 85 ASP A O 1
ATOM 618 N N . ASP A 1 86 ? -7.702 -5.365 -1.831 1.00 97.44 86 ASP A N 1
ATOM 619 C CA . ASP A 1 86 ? -6.319 -4.940 -1.990 1.00 97.44 86 ASP A CA 1
ATOM 620 C C . ASP A 1 86 ? -6.205 -3.654 -2.819 1.00 97.44 86 ASP A C 1
ATOM 622 O O . ASP A 1 86 ? -7.129 -3.204 -3.511 1.00 97.44 86 ASP A O 1
ATOM 626 N N . LEU A 1 87 ? -5.011 -3.062 -2.796 1.00 97.62 87 LEU A N 1
ATOM 627 C CA . LEU A 1 87 ? -4.677 -1.875 -3.577 1.00 97.62 87 LEU A CA 1
ATOM 628 C C . LEU A 1 87 ? -3.593 -2.173 -4.605 1.00 97.62 87 LEU A C 1
ATOM 630 O O . LEU A 1 87 ? -2.592 -2.823 -4.304 1.00 97.62 87 LEU A O 1
ATOM 634 N N . ILE A 1 88 ? -3.737 -1.590 -5.796 1.00 98.38 88 ILE A N 1
ATOM 635 C CA . ILE A 1 88 ? -2.647 -1.462 -6.759 1.00 98.38 88 ILE A CA 1
ATOM 636 C C . ILE A 1 88 ? -2.112 -0.030 -6.764 1.00 98.38 88 ILE A C 1
ATOM 638 O O . ILE A 1 88 ? -2.861 0.938 -6.906 1.00 98.38 88 ILE A O 1
ATOM 642 N N . ILE A 1 89 ? -0.794 0.105 -6.626 1.00 98.56 89 ILE A N 1
ATOM 643 C CA . ILE A 1 89 ? -0.102 1.394 -6.528 1.00 98.56 89 ILE A CA 1
ATOM 644 C C . ILE A 1 89 ? 0.976 1.477 -7.594 1.00 98.56 89 ILE A C 1
ATOM 646 O O . ILE A 1 89 ? 1.859 0.628 -7.673 1.00 98.56 89 ILE A O 1
ATOM 650 N N . GLY A 1 90 ? 0.937 2.536 -8.389 1.00 98.31 90 GLY A N 1
ATOM 651 C CA . GLY A 1 90 ? 1.923 2.830 -9.414 1.00 98.31 90 GLY A CA 1
ATOM 652 C C . GLY A 1 90 ? 3.086 3.692 -8.919 1.00 98.31 90 GLY A C 1
ATOM 653 O O . GLY A 1 90 ? 2.874 4.699 -8.240 1.00 98.31 90 GLY A O 1
ATOM 654 N N . ALA A 1 91 ? 4.311 3.326 -9.303 1.00 98.38 91 ALA A N 1
ATOM 655 C CA . ALA A 1 91 ? 5.544 4.095 -9.118 1.00 98.38 91 ALA A CA 1
ATOM 656 C C . ALA A 1 91 ? 6.344 4.112 -10.427 1.00 98.38 91 ALA A C 1
ATOM 658 O O . ALA A 1 91 ? 7.307 3.365 -10.624 1.00 98.38 91 ALA A O 1
ATOM 659 N N . TYR A 1 92 ? 5.903 4.945 -11.366 1.00 97.81 92 TYR A N 1
ATOM 660 C CA . TYR A 1 92 ? 6.426 4.942 -12.735 1.00 97.81 92 TYR A CA 1
ATOM 661 C C . TYR A 1 92 ? 7.885 5.404 -12.846 1.00 97.81 92 TYR A C 1
ATOM 663 O O . TYR A 1 92 ? 8.536 5.119 -13.852 1.00 97.81 92 TYR A O 1
ATOM 671 N N . GLY A 1 93 ? 8.383 6.131 -11.842 1.00 97.69 93 GLY A N 1
ATOM 672 C CA . GLY A 1 93 ? 9.760 6.611 -11.781 1.00 97.69 93 GLY A CA 1
ATOM 673 C C . GLY A 1 93 ? 10.750 5.584 -11.237 1.00 97.69 93 GLY A C 1
ATOM 674 O O . GLY A 1 93 ? 11.943 5.842 -11.313 1.00 97.69 93 GLY A O 1
ATOM 675 N N . ALA A 1 94 ? 10.274 4.451 -10.711 1.00 98.00 94 ALA A N 1
ATOM 676 C CA . ALA A 1 94 ? 11.124 3.457 -10.069 1.00 98.00 94 ALA A CA 1
ATOM 677 C C . ALA A 1 94 ? 12.072 2.740 -11.046 1.00 98.00 94 ALA A C 1
ATOM 679 O O . ALA A 1 94 ? 11.744 2.521 -12.221 1.00 98.00 94 ALA A O 1
ATOM 680 N N . ASP A 1 95 ? 13.204 2.284 -10.502 1.00 97.69 95 ASP A N 1
ATOM 681 C CA . ASP A 1 95 ? 14.316 1.683 -11.246 1.00 97.69 95 ASP A CA 1
ATOM 682 C C . ASP A 1 95 ? 14.521 0.188 -10.901 1.00 97.69 95 ASP A C 1
ATOM 684 O O . ASP A 1 95 ? 15.565 -0.201 -10.362 1.00 97.69 95 ASP A O 1
ATOM 688 N N . PRO A 1 96 ? 13.542 -0.704 -11.168 1.00 96.81 96 PRO A N 1
ATOM 689 C CA . PRO A 1 96 ? 13.659 -2.118 -10.823 1.00 96.81 96 PRO A CA 1
ATOM 690 C C . PRO A 1 96 ? 14.880 -2.759 -11.495 1.00 96.81 96 PRO A C 1
ATOM 692 O O . PRO A 1 96 ? 15.087 -2.640 -12.706 1.00 96.81 96 PRO A O 1
ATOM 695 N N . SER A 1 97 ? 15.698 -3.448 -10.693 1.00 94.50 97 SER A N 1
ATOM 696 C CA . SER A 1 97 ? 16.954 -4.078 -11.132 1.00 94.50 97 SER A CA 1
ATOM 697 C C . SER A 1 97 ? 17.895 -3.116 -11.883 1.00 94.50 97 SER A C 1
ATOM 699 O O . SER A 1 97 ? 18.566 -3.524 -12.829 1.00 94.50 97 SER A O 1
ATOM 701 N N . GLY A 1 98 ? 17.909 -1.832 -11.501 1.00 94.50 98 GLY A N 1
ATOM 702 C CA . GLY A 1 98 ? 18.764 -0.800 -12.100 1.00 94.50 98 GLY A CA 1
ATOM 703 C C . GLY A 1 98 ? 18.282 -0.264 -13.454 1.00 94.50 98 GLY A C 1
ATOM 704 O O . GLY A 1 98 ? 19.008 0.472 -14.121 1.00 94.50 98 GLY A O 1
ATOM 705 N N . LYS A 1 99 ? 17.072 -0.620 -13.900 1.00 97.00 99 LYS A N 1
ATOM 706 C CA . LYS A 1 99 ? 16.531 -0.169 -15.188 1.00 97.00 99 LYS A CA 1
ATOM 707 C C . LYS A 1 99 ? 15.836 1.178 -15.033 1.00 97.00 99 LYS A C 1
ATOM 709 O O . LYS A 1 99 ? 14.688 1.226 -14.598 1.00 97.00 99 LYS A O 1
ATOM 714 N N . SER A 1 100 ? 16.517 2.240 -15.460 1.00 96.81 100 SER A N 1
ATOM 715 C CA . SER A 1 100 ? 16.026 3.615 -15.331 1.00 96.81 100 SER A CA 1
ATOM 716 C C . SER A 1 100 ? 14.590 3.794 -15.847 1.00 96.81 100 SER A C 1
ATOM 718 O O . SER A 1 100 ? 14.290 3.506 -17.013 1.00 96.81 100 SER A O 1
ATOM 720 N N . SER A 1 101 ? 13.703 4.256 -14.967 1.00 95.94 101 SER A N 1
ATOM 721 C CA . SER A 1 101 ? 12.279 4.508 -15.197 1.00 95.94 101 SER A CA 1
ATOM 722 C C . SER A 1 101 ? 11.547 3.355 -15.885 1.00 95.94 101 SER A C 1
ATOM 724 O O . SER A 1 101 ? 10.636 3.563 -16.694 1.00 95.94 101 SER A O 1
ATOM 726 N N . ALA A 1 102 ? 11.952 2.113 -15.610 1.00 97.75 102 ALA A N 1
ATOM 727 C CA . ALA A 1 102 ? 11.168 0.959 -16.032 1.00 97.75 102 ALA A CA 1
ATOM 728 C C . ALA A 1 102 ? 9.822 0.909 -15.290 1.00 97.75 102 ALA A C 1
ATOM 730 O O . ALA A 1 102 ? 8.831 0.439 -15.861 1.00 97.75 102 ALA A O 1
ATOM 731 N N . GLY A 1 103 ? 9.778 1.475 -14.080 1.00 98.06 103 GLY A N 1
ATOM 732 C CA . GLY A 1 103 ? 8.599 1.615 -13.239 1.00 98.06 103 GLY A CA 1
ATOM 733 C C . GLY A 1 103 ? 8.265 0.343 -12.463 1.00 98.06 103 GLY A C 1
ATOM 734 O O . GLY A 1 103 ? 8.603 -0.769 -12.877 1.00 98.06 103 GLY A O 1
ATOM 735 N N . LYS A 1 104 ? 7.585 0.509 -11.330 1.00 98.06 104 LYS A N 1
ATOM 736 C CA . LYS A 1 104 ? 7.041 -0.573 -10.500 1.00 98.06 104 LYS A CA 1
ATOM 737 C C . LYS A 1 104 ? 5.544 -0.368 -10.301 1.00 98.06 104 LYS A C 1
ATOM 739 O O . LYS A 1 104 ? 5.055 0.761 -10.285 1.00 98.06 104 LYS A O 1
ATOM 744 N N . SER A 1 105 ? 4.815 -1.464 -10.133 1.00 98.25 105 SER A N 1
ATOM 745 C CA . SER A 1 105 ? 3.492 -1.457 -9.502 1.00 98.25 105 SER A CA 1
ATOM 746 C C . SER A 1 105 ? 3.517 -2.378 -8.289 1.00 98.25 105 SER A C 1
ATOM 748 O O . SER A 1 105 ? 4.165 -3.420 -8.332 1.00 98.25 105 SER A O 1
ATOM 750 N N . TYR A 1 106 ? 2.833 -2.001 -7.219 1.00 98.56 106 TYR A N 1
ATOM 751 C CA . TYR A 1 106 ? 2.749 -2.774 -5.982 1.00 98.56 106 TYR A CA 1
ATOM 752 C C . TYR A 1 106 ? 1.312 -3.239 -5.817 1.00 98.56 106 TYR A C 1
ATOM 754 O O . TYR A 1 106 ? 0.412 -2.405 -5.893 1.00 98.56 106 TYR A O 1
ATOM 762 N N . ILE A 1 107 ? 1.115 -4.534 -5.593 1.00 98.31 107 ILE A N 1
ATOM 763 C CA . ILE A 1 107 ? -0.101 -5.038 -4.960 1.00 98.31 107 ILE A CA 1
ATOM 764 C C . ILE A 1 107 ? 0.156 -5.012 -3.463 1.00 98.31 107 ILE A C 1
ATOM 766 O O . ILE A 1 107 ? 1.139 -5.590 -2.999 1.00 98.31 107 ILE A O 1
ATOM 770 N N . VAL A 1 108 ? -0.691 -4.296 -2.737 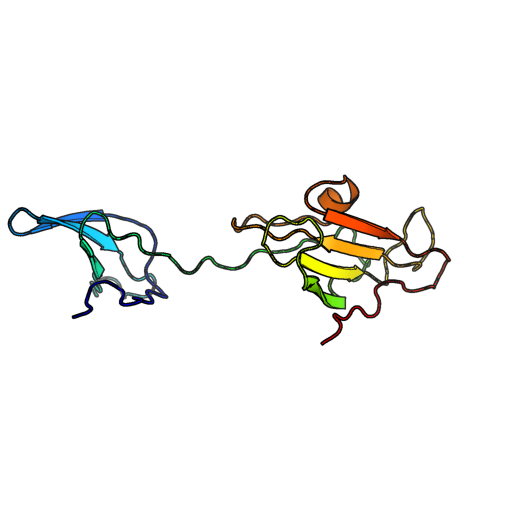1.00 98.44 108 VAL A N 1
ATOM 771 C CA . VAL A 1 108 ? -0.644 -4.157 -1.284 1.00 98.44 108 VAL A CA 1
ATOM 772 C C . VAL A 1 108 ? -1.884 -4.827 -0.727 1.00 98.44 108 VAL A C 1
ATOM 774 O O . VAL A 1 108 ? -2.990 -4.397 -1.055 1.00 98.44 108 VAL A O 1
ATOM 777 N N . PHE A 1 109 ? -1.684 -5.858 0.090 1.00 97.94 109 PHE A N 1
ATOM 778 C CA . PHE A 1 109 ? -2.784 -6.608 0.673 1.00 97.94 109 PHE A CA 1
ATOM 779 C C . PHE A 1 109 ? -3.559 -5.773 1.692 1.00 97.94 109 PHE A C 1
ATOM 781 O O . PHE A 1 109 ? -2.965 -4.998 2.455 1.00 97.94 109 PHE A O 1
ATOM 788 N N . GLY A 1 110 ? -4.881 -5.926 1.686 1.00 96.25 110 GLY A N 1
ATOM 789 C CA . GLY A 1 110 ? -5.781 -5.331 2.660 1.00 96.25 110 GLY A CA 1
ATOM 790 C C . GLY A 1 110 ? -5.435 -5.763 4.087 1.00 96.25 110 GLY A C 1
ATOM 791 O O . GLY A 1 110 ? -4.901 -6.843 4.332 1.00 96.25 110 GLY A O 1
ATOM 792 N N . LYS A 1 111 ? -5.704 -4.893 5.066 1.00 93.38 111 LYS A N 1
ATOM 793 C CA . LYS A 1 111 ? -5.529 -5.208 6.493 1.00 93.38 111 LYS A CA 1
ATOM 794 C C . LYS A 1 111 ? -6.474 -4.396 7.371 1.00 93.38 111 LYS A C 1
ATOM 796 O O . LYS A 1 111 ? -6.946 -3.335 6.970 1.00 93.38 111 LYS A O 1
ATOM 801 N N . GLN A 1 112 ? -6.733 -4.899 8.576 1.00 89.31 112 GLN A N 1
ATOM 802 C CA . GLN A 1 112 ? -7.680 -4.298 9.527 1.00 89.31 112 GLN A CA 1
ATOM 803 C C . GLN A 1 112 ? -7.035 -3.305 10.502 1.00 89.31 112 GLN A C 1
ATOM 805 O O . GLN A 1 112 ? -7.710 -2.428 11.040 1.00 89.31 112 GLN A O 1
ATOM 810 N N . ASP A 1 113 ? -5.738 -3.440 10.770 1.00 88.94 113 ASP A N 1
ATOM 811 C CA . ASP A 1 113 ? -5.025 -2.485 11.608 1.00 88.94 113 ASP A CA 1
ATOM 812 C C . ASP A 1 113 ? -4.626 -1.221 10.821 1.00 88.94 113 ASP A C 1
ATOM 814 O O . ASP A 1 113 ? -4.638 -1.168 9.587 1.00 88.94 113 ASP A O 1
ATOM 818 N N . THR A 1 114 ? -4.232 -0.180 11.548 1.00 88.69 114 THR A N 1
ATOM 819 C CA . THR A 1 114 ? -3.889 1.139 10.996 1.00 88.69 114 THR A CA 1
ATOM 820 C C . THR A 1 114 ? -2.384 1.355 10.838 1.00 88.69 114 THR A C 1
ATOM 822 O O . THR A 1 114 ? -1.956 2.482 10.582 1.00 88.69 114 THR A O 1
ATOM 825 N N . ASP A 1 115 ? -1.566 0.311 11.001 1.00 92.00 115 ASP A N 1
ATOM 826 C CA . ASP A 1 115 ? -0.113 0.438 10.918 1.00 92.00 115 ASP A CA 1
ATOM 827 C C . ASP A 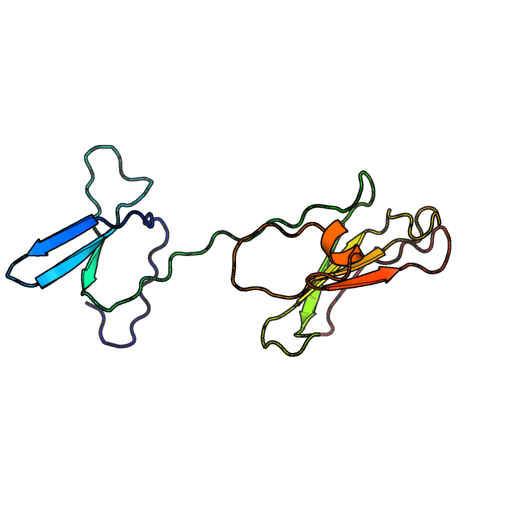1 115 ? 0.318 0.921 9.533 1.00 92.00 115 ASP A C 1
ATOM 829 O O . ASP A 1 115 ? -0.303 0.614 8.510 1.00 92.00 115 ASP A O 1
ATOM 833 N N . ALA A 1 116 ? 1.387 1.714 9.496 1.00 95.50 116 ALA A N 1
ATOM 834 C CA . ALA A 1 116 ? 1.915 2.210 8.237 1.00 95.50 116 ALA A CA 1
ATOM 835 C C . ALA A 1 116 ? 2.509 1.062 7.412 1.00 95.50 116 ALA A C 1
ATOM 837 O O . ALA A 1 116 ? 3.240 0.222 7.932 1.00 95.50 116 ALA A O 1
ATOM 838 N N . ILE A 1 117 ? 2.261 1.091 6.108 1.00 97.50 117 ILE A N 1
ATOM 839 C CA . ILE A 1 117 ? 2.835 0.147 5.149 1.00 97.50 117 ILE A CA 1
ATOM 840 C C . ILE A 1 117 ? 4.064 0.803 4.524 1.00 97.50 117 ILE A C 1
ATOM 842 O O . ILE A 1 117 ? 3.980 1.935 4.047 1.00 97.50 117 ILE A O 1
ATOM 846 N N . ASN A 1 118 ? 5.203 0.113 4.484 1.00 98.25 118 ASN A N 1
ATOM 847 C CA . ASN A 1 118 ? 6.360 0.562 3.708 1.00 98.25 118 ASN A CA 1
ATOM 848 C C . ASN A 1 118 ? 6.438 -0.261 2.422 1.00 98.25 118 ASN A C 1
ATOM 850 O O . ASN A 1 118 ? 6.456 -1.488 2.474 1.00 98.25 118 ASN A O 1
ATOM 854 N N . LEU A 1 119 ? 6.542 0.382 1.256 1.00 98.50 119 LEU A N 1
ATOM 855 C CA . LEU A 1 119 ? 6.655 -0.349 -0.014 1.00 98.50 119 LEU A CA 1
ATOM 856 C C . LEU A 1 119 ? 7.931 -1.207 -0.096 1.00 98.50 119 LEU A C 1
ATOM 858 O O . LEU A 1 119 ? 7.955 -2.197 -0.821 1.00 98.50 119 LEU A O 1
ATOM 862 N N . SER A 1 120 ? 8.957 -0.900 0.703 1.00 98.12 120 SER A N 1
ATOM 863 C CA . SER A 1 120 ? 10.127 -1.767 0.889 1.00 98.12 120 SER A CA 1
ATOM 864 C C . SER A 1 120 ? 9.788 -3.125 1.517 1.00 98.12 120 SER A C 1
ATOM 866 O O . SER A 1 120 ? 10.433 -4.119 1.195 1.00 98.12 120 SER A O 1
ATOM 868 N N . ASP A 1 121 ? 8.771 -3.196 2.382 1.00 98.31 121 ASP A N 1
ATOM 869 C CA . ASP A 1 121 ? 8.314 -4.462 2.969 1.00 98.31 121 ASP A CA 1
ATOM 870 C C . ASP A 1 121 ? 7.599 -5.323 1.918 1.00 98.31 121 ASP A C 1
ATOM 872 O O . ASP A 1 121 ? 7.803 -6.537 1.869 1.00 98.31 121 ASP A O 1
ATOM 876 N N . ILE A 1 122 ? 6.861 -4.685 1.002 1.00 98.50 122 ILE A N 1
ATOM 877 C CA . ILE A 1 122 ? 6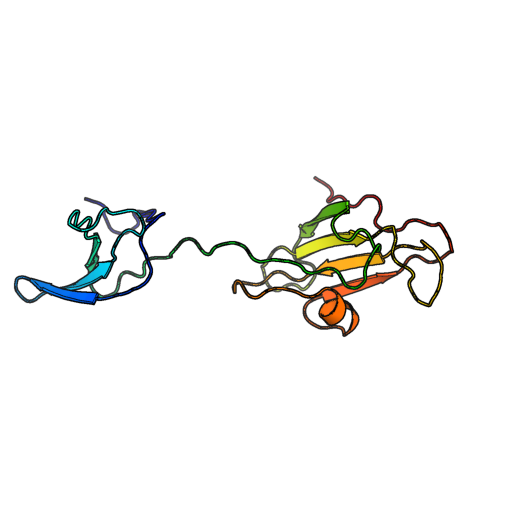.232 -5.348 -0.150 1.00 98.50 122 ILE A CA 1
ATOM 878 C C . ILE A 1 122 ? 7.296 -5.952 -1.078 1.00 98.50 122 ILE A C 1
ATOM 880 O O . ILE A 1 122 ? 7.156 -7.083 -1.541 1.00 98.50 122 ILE A O 1
ATOM 884 N N . VAL A 1 123 ? 8.406 -5.237 -1.313 1.00 97.94 123 VAL A N 1
ATOM 885 C CA . VAL A 1 123 ? 9.569 -5.759 -2.062 1.00 97.94 123 VAL A CA 1
ATOM 886 C C . VAL A 1 123 ? 10.188 -6.970 -1.363 1.00 97.94 123 VAL A C 1
ATOM 888 O O . VAL A 1 123 ? 10.638 -7.899 -2.031 1.00 97.94 123 VAL A O 1
ATOM 891 N N . ALA A 1 124 ? 10.177 -6.990 -0.028 1.00 97.69 124 ALA A N 1
ATOM 892 C CA . ALA A 1 124 ? 10.621 -8.123 0.780 1.00 97.69 124 ALA A CA 1
ATOM 893 C C . ALA A 1 124 ? 9.586 -9.267 0.868 1.00 97.69 124 ALA A C 1
ATOM 895 O O . ALA A 1 124 ? 9.813 -10.231 1.600 1.00 97.69 124 ALA A O 1
ATOM 896 N N . GLY A 1 125 ? 8.465 -9.177 0.142 1.00 96.81 125 GLY A N 1
ATOM 897 C CA . GLY A 1 125 ? 7.425 -10.207 0.087 1.00 96.81 125 GLY A CA 1
ATOM 898 C C . GLY A 1 125 ? 6.495 -10.230 1.300 1.00 96.81 125 GLY A C 1
ATOM 899 O O . GLY A 1 125 ? 5.896 -11.263 1.592 1.00 96.81 125 GLY A O 1
ATOM 900 N N . LYS A 1 126 ? 6.386 -9.122 2.038 1.00 97.56 126 LYS A N 1
ATOM 901 C CA . LYS A 1 126 ? 5.501 -9.004 3.202 1.00 97.56 126 LYS A CA 1
ATOM 902 C C . LYS A 1 126 ? 4.311 -8.122 2.853 1.00 97.56 126 LYS A C 1
ATOM 904 O O . LYS A 1 126 ? 4.506 -6.980 2.462 1.00 97.56 126 LYS A O 1
ATOM 909 N N . GLY A 1 127 ? 3.092 -8.634 3.027 1.00 96.81 127 GLY A N 1
ATOM 910 C CA . GLY A 1 127 ? 1.864 -7.851 2.838 1.00 96.81 127 GLY A CA 1
ATOM 911 C C . GLY A 1 127 ? 1.568 -7.461 1.386 1.00 96.81 127 GLY A C 1
ATOM 912 O O . GLY A 1 127 ? 0.882 -6.470 1.161 1.00 96.81 127 GLY A O 1
ATOM 913 N N . GLY A 1 128 ? 2.108 -8.190 0.405 1.00 98.25 128 GLY A N 1
ATOM 914 C CA . GLY A 1 128 ? 1.860 -7.928 -1.010 1.00 98.25 128 GLY A CA 1
ATOM 915 C C . GLY A 1 128 ? 2.951 -8.461 -1.935 1.00 98.25 128 GLY A C 1
ATOM 916 O O . GLY A 1 128 ? 3.780 -9.283 -1.537 1.00 98.25 128 GLY A O 1
ATOM 917 N N . PHE A 1 129 ? 2.969 -7.965 -3.174 1.00 98.62 129 PHE A N 1
ATOM 918 C CA . PHE A 1 129 ? 4.005 -8.280 -4.163 1.00 98.62 129 PHE A CA 1
ATOM 919 C C . PHE A 1 129 ? 4.222 -7.151 -5.182 1.00 98.62 129 PHE A C 1
ATOM 921 O O . PHE A 1 129 ? 3.416 -6.229 -5.316 1.00 98.62 129 PHE A O 1
ATOM 928 N N . VAL A 1 130 ? 5.332 -7.226 -5.926 1.00 98.44 130 VAL A N 1
ATOM 929 C CA . VAL A 1 130 ? 5.764 -6.183 -6.872 1.00 98.44 130 VAL A CA 1
ATOM 930 C C . VAL A 1 130 ? 5.724 -6.680 -8.314 1.00 98.44 130 VAL A C 1
ATOM 932 O O . VAL A 1 130 ? 6.266 -7.733 -8.646 1.00 98.44 130 VAL A O 1
ATOM 935 N N . ILE A 1 131 ? 5.143 -5.870 -9.194 1.00 97.62 131 ILE A N 1
ATOM 936 C CA . ILE A 1 131 ? 5.152 -6.042 -10.646 1.00 97.62 131 ILE A CA 1
ATOM 937 C C . ILE A 1 131 ? 6.198 -5.086 -11.225 1.00 97.62 131 ILE A C 1
ATOM 939 O O . ILE A 1 131 ? 6.018 -3.866 -11.249 1.00 97.62 131 ILE A O 1
ATOM 943 N N . ASN A 1 132 ? 7.310 -5.648 -11.694 1.00 97.62 132 ASN A N 1
ATOM 944 C CA . ASN A 1 132 ? 8.430 -4.875 -12.224 1.00 97.62 132 ASN A CA 1
ATOM 945 C C . ASN A 1 132 ? 8.264 -4.572 -13.713 1.00 97.62 132 ASN A C 1
ATOM 947 O O . ASN A 1 132 ? 7.995 -5.460 -14.526 1.00 97.62 132 ASN A O 1
ATOM 951 N N . GLY A 1 133 ? 8.547 -3.330 -14.090 1.00 96.81 133 GLY A N 1
ATOM 952 C CA . GLY A 1 133 ? 8.701 -2.959 -15.482 1.00 96.81 133 GLY A CA 1
ATOM 953 C C . GLY A 1 133 ? 9.851 -3.695 -16.160 1.00 96.81 133 GLY A C 1
ATOM 954 O O . GLY A 1 133 ? 10.952 -3.835 -15.622 1.00 96.81 133 GLY A O 1
ATOM 955 N N . LYS A 1 134 ? 9.595 -4.178 -17.378 1.00 95.56 134 LYS A N 1
ATOM 956 C CA . LYS A 1 134 ? 10.547 -5.032 -18.099 1.00 95.56 134 LYS A CA 1
ATOM 957 C C . LYS A 1 134 ? 11.749 -4.268 -18.661 1.00 95.56 134 LYS A C 1
ATOM 959 O O . LYS A 1 134 ? 12.874 -4.761 -18.531 1.00 95.56 134 LYS A O 1
ATOM 964 N N . SER A 1 135 ? 11.512 -3.104 -19.266 1.00 95.31 135 SER A N 1
ATOM 965 C CA . SER A 1 135 ? 12.498 -2.344 -20.046 1.00 95.31 135 SER A CA 1
ATOM 966 C C . SER A 1 135 ? 12.665 -0.918 -19.526 1.00 95.31 135 SER A C 1
ATOM 968 O O . SER A 1 135 ? 11.737 -0.344 -18.962 1.00 95.31 135 SER A O 1
ATOM 970 N N . VAL A 1 136 ? 13.848 -0.343 -19.750 1.00 95.19 136 VAL A N 1
ATOM 971 C CA . VAL A 1 136 ? 14.160 1.069 -19.468 1.00 95.19 136 VAL A CA 1
ATOM 972 C C . VAL A 1 136 ? 13.108 1.978 -20.112 1.00 95.19 136 VAL A C 1
ATOM 974 O O . VAL A 1 136 ? 12.733 1.755 -21.261 1.00 95.19 136 VAL A O 1
ATOM 977 N N . ARG A 1 137 ? 12.645 2.997 -19.376 1.00 91.88 137 ARG A N 1
ATOM 978 C CA . ARG A 1 137 ? 11.611 3.960 -19.810 1.00 91.88 137 ARG A CA 1
ATOM 979 C C . ARG A 1 137 ? 10.264 3.342 -20.217 1.00 91.88 137 ARG A C 1
ATOM 981 O O . ARG A 1 137 ? 9.500 3.974 -20.940 1.00 91.88 137 ARG A O 1
ATOM 988 N N . ASN A 1 138 ? 9.934 2.141 -19.739 1.00 89.62 138 ASN A N 1
ATOM 989 C CA . ASN A 1 138 ? 8.574 1.613 -19.892 1.00 89.62 138 ASN A CA 1
ATOM 990 C C . ASN A 1 138 ? 7.545 2.371 -19.045 1.00 89.62 138 ASN A C 1
ATOM 992 O O . ASN A 1 138 ? 6.362 2.324 -19.372 1.00 89.62 138 ASN A O 1
ATOM 996 N N . TYR A 1 139 ? 7.969 3.038 -17.963 1.00 95.12 139 TYR A N 1
ATOM 997 C CA . TYR A 1 139 ? 7.080 3.758 -17.045 1.00 95.12 139 TYR A CA 1
ATOM 998 C C . TYR A 1 139 ? 5.920 2.890 -16.527 1.00 95.12 139 TYR A C 1
ATOM 1000 O O . TYR A 1 139 ? 4.774 3.335 -16.428 1.00 95.12 139 TYR A O 1
ATOM 1008 N N . SER A 1 140 ? 6.203 1.624 -16.216 1.00 95.75 140 SER A N 1
ATOM 1009 C CA . SER A 1 140 ? 5.196 0.690 -15.700 1.00 95.75 140 SER A CA 1
ATOM 1010 C C . SER A 1 140 ? 4.595 1.237 -14.404 1.00 95.75 140 SER A C 1
ATOM 1012 O O . SER A 1 140 ? 5.313 1.791 -13.575 1.00 95.75 140 SER A O 1
ATOM 1014 N N . GLY A 1 141 ? 3.279 1.119 -14.230 1.00 95.81 141 GLY A N 1
ATOM 1015 C CA . GLY A 1 141 ? 2.582 1.749 -13.103 1.00 95.81 141 GLY A CA 1
ATOM 1016 C C . GLY A 1 141 ? 2.318 3.251 -13.274 1.00 95.81 141 GLY A C 1
ATOM 1017 O O . GLY A 1 141 ? 1.915 3.914 -12.324 1.00 95.81 141 GL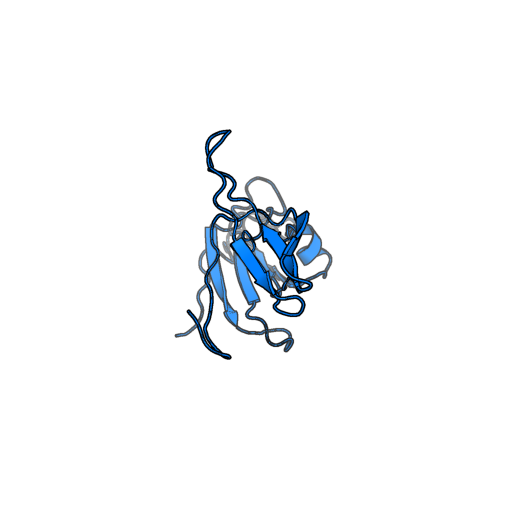Y A O 1
ATOM 1018 N N . ARG A 1 142 ? 2.507 3.837 -14.466 1.00 97.06 142 ARG A N 1
ATOM 1019 C CA . ARG A 1 142 ? 2.067 5.224 -14.728 1.00 97.06 142 ARG A CA 1
ATOM 1020 C C . ARG A 1 142 ? 0.546 5.384 -14.679 1.00 97.06 142 ARG A C 1
ATOM 1022 O O . ARG A 1 142 ? 0.060 6.457 -14.342 1.00 97.06 142 ARG A O 1
ATOM 1029 N N . SER A 1 143 ? -0.188 4.327 -15.003 1.00 96.56 143 SER A N 1
ATOM 1030 C CA . SER A 1 143 ? -1.631 4.239 -14.819 1.00 96.56 143 SER A CA 1
ATOM 1031 C C . SER A 1 143 ? -1.979 2.829 -14.370 1.00 96.56 143 SER A C 1
ATOM 1033 O O . SER A 1 143 ? -1.476 1.855 -14.934 1.00 96.56 143 SER A O 1
ATOM 1035 N N . VAL A 1 144 ? -2.823 2.743 -13.349 1.00 95.94 144 VAL A N 1
ATOM 1036 C CA . VAL A 1 144 ? -3.430 1.509 -12.860 1.00 95.94 144 VAL A CA 1
ATOM 1037 C C . VAL A 1 144 ? -4.923 1.761 -12.703 1.00 95.94 144 VAL A C 1
ATOM 1039 O O . VAL A 1 144 ? -5.336 2.866 -12.344 1.00 95.94 144 VAL A O 1
ATOM 1042 N N . SER A 1 145 ? -5.735 0.760 -13.018 1.00 94.19 145 SER A N 1
ATOM 1043 C CA . SER A 1 145 ? -7.190 0.857 -12.929 1.00 94.19 145 SER A CA 1
ATOM 1044 C C . SER A 1 145 ? -7.800 -0.518 -12.723 1.00 94.19 145 SER A C 1
ATOM 1046 O O . SER A 1 145 ? -7.449 -1.452 -13.447 1.00 94.19 145 SER A O 1
ATOM 1048 N N . GLN A 1 146 ? -8.778 -0.617 -11.834 1.00 87.19 146 GLN A N 1
ATOM 1049 C CA . GLN A 1 146 ? -9.697 -1.746 -11.824 1.00 87.19 146 GLN A CA 1
ATOM 1050 C C . GLN A 1 146 ? -10.647 -1.693 -13.022 1.00 87.19 146 GLN A C 1
ATOM 1052 O O . GLN A 1 146 ? -11.017 -0.620 -13.514 1.00 87.19 146 GLN A O 1
ATOM 1057 N N . ARG A 1 147 ? -11.087 -2.869 -13.464 1.00 78.81 147 ARG A N 1
ATOM 1058 C CA . ARG A 1 147 ? -12.233 -2.977 -14.364 1.00 78.81 147 ARG A CA 1
ATOM 1059 C C . ARG A 1 147 ? -13.504 -2.768 -13.535 1.00 78.81 147 ARG A C 1
ATOM 1061 O O . ARG A 1 147 ? -13.641 -3.384 -12.484 1.00 78.81 147 ARG A O 1
ATOM 1068 N N . ARG A 1 148 ? -14.376 -1.866 -13.989 1.00 66.12 148 ARG A N 1
ATOM 1069 C CA . ARG A 1 148 ? -15.718 -1.678 -13.421 1.00 66.12 148 ARG A CA 1
ATOM 1070 C C . ARG A 1 148 ? -16.649 -2.809 -13.832 1.00 66.12 148 ARG A C 1
ATOM 1072 O O . ARG A 1 148 ? -16.453 -3.327 -14.958 1.00 66.12 148 ARG A O 1
#

Foldseek 3Di:
DDDPPDDDQDAQWDPPWDWDDDPNFIWTWTAGPPQDPPRGPTDTHGPPDDDDYPDDAAAEAEQDPQLQKQLEKEWPQQPPPPRFIWMKIWRQQDQVVNQGSLTKIWTAADDDDRYYHYVVVQPVVPRTHMDTRDHHNNSPRNYDYDDD

Sequence (148 aa):
MGNSGDEVIVTGFNGLVTKKTVNGVTYDVYTHSDANAGANAELWVQKGVTLMGAQRGFVIKGESARDHSGYSVSNAGDVNGDGLDDLIIGAYGADPSGKSSAGKSYIVFGKQDTDAINLSDIVAGKGGFVINGKSVRNYSGRSVSQRR